Protein AF-A0A117S7V1-F1 (afdb_monomer_lite)

Secondary structure (DSSP, 8-state):
-EEEETTEEEE--PPPPPTTPPP------STTHHHHHHHHHHHHSPTT----HHHHHHHS--HHHHHHHHHHHHHHHHHH-TTS-S--HHHHIIIII-TT-----HHHHHH-HHHHHHHHHHHHHHHIIIIIHHHHHTT--S-----------

Sequence (153 aa):
MVIAAPSGRHRLLVRAQSAGARSGYFVAADAHLEMRLAAIARYHEPKGRSSCVVGRQVLRPTDYQQHRLVLFLRILDRLADPEKPHPALRNIAMDVVYPKSQFGRAIEWKSSSERRRTQRLVNEAKHLMRTGYRELLKGRAGGSGCMDDRGQS

Radius of gyration: 21.6 Å; chains: 1; bounding box: 61×32×61 Å

Foldseek 3Di:
DWDQDPLGIDDDDDDDDDPPDDDDDDADPDPLRVLVVLSVVSVPDPPPDPPDPPSCLLQDPDPVLVVLLVLLVLLVCVCVDPVDPRDDLVNSLCVGVNVPDDQDDPVSCVPDPSSVVSVVSPVVSVCCVPPVVVCSVSSNRDDPPPPPPPDDD

Structure (mmCIF, N/CA/C/O backbone):
data_AF-A0A117S7V1-F1
#
_entry.id   AF-A0A117S7V1-F1
#
loop_
_atom_site.group_PDB
_atom_site.id
_atom_site.type_symbol
_atom_site.label_atom_id
_atom_site.label_alt_id
_atom_site.label_comp_id
_atom_site.label_asym_id
_atom_site.label_entity_id
_atom_site.label_seq_id
_atom_site.pdbx_PDB_ins_code
_atom_site.Cartn_x
_atom_site.Cartn_y
_atom_site.Cartn_z
_atom_site.occupancy
_atom_site.B_iso_or_equiv
_atom_site.auth_seq_id
_atom_site.auth_comp_id
_atom_site.auth_asym_id
_atom_site.auth_atom_id
_atom_site.pdbx_PDB_model_num
ATOM 1 N N . MET A 1 1 ? -18.072 -6.424 11.802 1.00 83.62 1 MET A N 1
ATOM 2 C CA . MET A 1 1 ? -18.712 -5.262 11.146 1.00 83.62 1 MET A CA 1
ATOM 3 C C . MET A 1 1 ? -17.646 -4.362 10.523 1.00 83.62 1 MET A C 1
ATOM 5 O O . MET A 1 1 ? -16.580 -4.219 11.114 1.00 83.62 1 MET A O 1
ATOM 9 N N . VAL A 1 2 ? -17.891 -3.782 9.341 1.00 83.62 2 VAL A N 1
ATOM 10 C CA . VAL A 1 2 ? -16.987 -2.799 8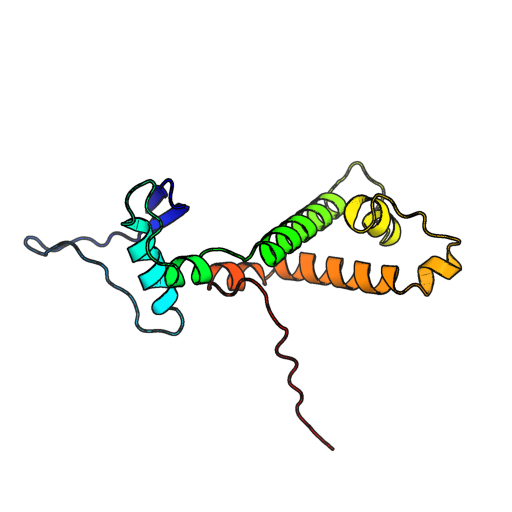.705 1.00 83.62 2 VAL A CA 1
ATOM 11 C C . VAL A 1 2 ? -17.700 -1.455 8.635 1.00 83.62 2 VAL A C 1
ATOM 13 O O . VAL A 1 2 ? -18.799 -1.384 8.099 1.00 83.62 2 VAL A O 1
ATOM 16 N N . ILE A 1 3 ? -17.076 -0.407 9.166 1.00 81.56 3 ILE A N 1
ATOM 17 C CA . ILE A 1 3 ? -17.608 0.957 9.162 1.00 81.56 3 ILE A CA 1
ATOM 18 C C . ILE A 1 3 ? -16.722 1.811 8.261 1.00 81.56 3 ILE A C 1
ATOM 20 O O . ILE A 1 3 ? -15.509 1.893 8.467 1.00 81.56 3 ILE A O 1
ATOM 24 N N . ALA A 1 4 ? -17.319 2.457 7.264 1.00 80.06 4 ALA A N 1
ATOM 25 C CA . ALA A 1 4 ? -16.653 3.497 6.495 1.00 80.06 4 ALA A CA 1
ATOM 26 C C . ALA A 1 4 ? -16.897 4.847 7.181 1.00 80.06 4 ALA A C 1
ATOM 28 O O . ALA A 1 4 ? -18.019 5.341 7.209 1.00 80.06 4 ALA A O 1
ATOM 29 N N . ALA A 1 5 ? -15.844 5.431 7.745 1.00 71.12 5 ALA A N 1
ATOM 30 C CA . ALA A 1 5 ? -15.853 6.793 8.261 1.00 71.12 5 ALA A CA 1
ATOM 31 C C . ALA A 1 5 ? -15.020 7.694 7.332 1.00 71.12 5 ALA A C 1
ATOM 33 O O . ALA A 1 5 ? -14.149 7.191 6.617 1.00 71.12 5 ALA A O 1
ATOM 34 N N . PRO A 1 6 ? -15.196 9.027 7.363 1.00 67.94 6 PRO A N 1
ATOM 35 C CA . PRO A 1 6 ? -14.315 9.940 6.627 1.00 67.94 6 PRO A CA 1
ATOM 36 C C . PRO A 1 6 ? -12.840 9.812 7.032 1.00 67.94 6 PRO A C 1
ATOM 38 O O . PRO A 1 6 ? -11.945 10.074 6.231 1.00 67.94 6 PRO A O 1
ATOM 41 N N . SER A 1 7 ? -12.569 9.375 8.267 1.00 67.00 7 SER A N 1
ATOM 42 C CA . SER A 1 7 ? -11.216 9.086 8.739 1.00 67.00 7 SER A CA 1
ATOM 43 C C . SER A 1 7 ? -10.634 7.800 8.129 1.00 67.00 7 SER A C 1
ATOM 45 O O . SER A 1 7 ? -9.412 7.652 8.074 1.00 67.00 7 SER A O 1
ATOM 47 N N . GLY A 1 8 ? -11.462 6.903 7.597 1.00 74.12 8 GLY A N 1
ATOM 48 C CA . GLY A 1 8 ? -11.049 5.663 6.947 1.00 74.12 8 GLY A CA 1
ATOM 49 C C . GLY A 1 8 ? -12.025 4.515 7.201 1.00 74.12 8 GLY A C 1
ATOM 50 O O . GLY A 1 8 ? -13.016 4.645 7.923 1.00 74.12 8 GLY A O 1
ATOM 51 N N . ARG A 1 9 ? -11.731 3.353 6.610 1.00 81.56 9 ARG A N 1
ATOM 52 C CA . ARG A 1 9 ? -12.468 2.112 6.884 1.00 81.56 9 ARG A CA 1
ATOM 53 C C . ARG A 1 9 ? -11.938 1.457 8.158 1.00 81.56 9 ARG A C 1
ATOM 55 O O . ARG A 1 9 ? -10.753 1.152 8.238 1.00 81.56 9 ARG A O 1
ATOM 62 N N . HIS A 1 10 ? -12.829 1.189 9.106 1.00 83.19 10 HIS A N 1
ATOM 63 C CA . HIS A 1 10 ? -12.531 0.529 10.376 1.00 83.19 10 HIS A CA 1
ATOM 64 C C . HIS A 1 10 ? -13.263 -0.815 10.445 1.00 83.19 10 HIS A C 1
ATOM 66 O O . HIS A 1 10 ? -14.407 -0.935 10.003 1.00 83.19 10 HIS A O 1
ATOM 72 N N . ARG A 1 11 ? -12.606 -1.848 10.984 1.00 85.38 11 ARG A N 1
ATOM 73 C CA . ARG A 1 11 ? -13.215 -3.166 11.214 1.00 85.38 11 ARG A CA 1
ATOM 74 C C . ARG A 1 11 ? -13.389 -3.378 12.711 1.00 85.38 11 ARG A C 1
ATOM 76 O O . ARG A 1 11 ? -12.403 -3.386 13.437 1.00 85.38 11 ARG A O 1
ATOM 83 N N . LEU A 1 12 ? -14.632 -3.568 13.147 1.00 85.19 12 LEU A N 1
ATOM 84 C CA . LEU A 1 12 ? -14.983 -3.829 14.541 1.00 85.19 12 LEU A CA 1
ATOM 85 C C . LEU A 1 12 ? -15.522 -5.252 14.681 1.00 85.19 12 LEU A C 1
ATOM 87 O O . LEU A 1 12 ? -16.430 -5.663 13.947 1.00 85.19 12 LEU A O 1
ATOM 91 N N . LEU A 1 13 ? -14.969 -5.995 15.637 1.00 87.06 13 LEU A N 1
ATOM 92 C CA . LEU A 1 13 ? -15.541 -7.248 16.111 1.00 87.06 13 LEU A CA 1
ATOM 93 C C . LEU A 1 13 ? -16.396 -6.931 17.339 1.00 87.06 13 LEU A C 1
ATOM 95 O O . LEU A 1 13 ? -15.861 -6.628 18.402 1.00 87.06 13 LEU A O 1
ATOM 99 N N . VAL A 1 14 ? -17.717 -6.969 17.173 1.00 84.81 14 VAL A N 1
ATOM 100 C CA . VAL A 1 14 ? -18.665 -6.746 18.270 1.00 84.81 14 VAL A CA 1
ATOM 101 C C . VAL A 1 14 ? -18.837 -8.066 19.010 1.00 84.81 14 VAL A C 1
ATOM 103 O O . VAL A 1 14 ? -19.130 -9.085 18.386 1.00 84.81 14 VAL A O 1
ATOM 106 N N . ARG A 1 15 ? -18.623 -8.056 20.325 1.00 83.38 15 ARG A N 1
ATOM 107 C CA . ARG A 1 15 ? -18.915 -9.198 21.194 1.00 83.38 15 ARG A CA 1
ATOM 108 C C . ARG A 1 15 ? -20.225 -8.944 21.924 1.00 83.38 15 ARG A C 1
ATOM 110 O O . ARG A 1 15 ? -20.516 -7.799 22.263 1.00 83.38 15 ARG A O 1
ATOM 117 N N . ALA A 1 16 ? -20.998 -10.006 22.146 1.00 79.31 16 ALA A N 1
ATOM 118 C CA . ALA A 1 16 ? -22.201 -9.922 22.959 1.00 79.31 16 ALA A CA 1
ATOM 119 C C . ALA A 1 16 ? -21.829 -9.395 24.351 1.00 79.31 16 ALA A C 1
ATOM 121 O O . ALA A 1 16 ? -20.880 -9.873 24.974 1.00 79.31 16 ALA A O 1
ATOM 122 N N . GLN A 1 17 ? -22.554 -8.375 24.790 1.00 75.00 17 GLN A N 1
ATOM 123 C CA . GLN A 1 17 ? -22.382 -7.763 26.098 1.00 75.00 17 GLN A CA 1
ATOM 124 C C . GLN A 1 17 ? -23.335 -8.419 27.095 1.00 75.00 17 GLN A C 1
ATOM 126 O O . GLN A 1 17 ? -24.508 -8.627 26.787 1.00 75.00 17 GLN A O 1
ATOM 131 N N . SER A 1 18 ? -22.846 -8.720 28.296 1.00 74.00 18 SER A N 1
ATOM 132 C CA . SER A 1 18 ? -23.715 -9.093 29.413 1.00 74.00 18 SER A CA 1
ATOM 133 C C . SER A 1 18 ? -24.584 -7.896 29.808 1.00 74.00 18 SER A C 1
ATOM 135 O O . SER A 1 18 ? -24.138 -6.745 29.727 1.00 74.00 18 SER A O 1
ATOM 137 N N . ALA A 1 19 ? -25.822 -8.150 30.236 1.00 75.12 19 ALA A N 1
ATOM 138 C CA . ALA A 1 19 ? -26.726 -7.097 30.692 1.00 75.12 19 ALA A CA 1
ATOM 139 C C . ALA A 1 19 ? -26.057 -6.252 31.797 1.00 75.12 19 ALA A C 1
ATOM 141 O O . ALA A 1 19 ? -25.523 -6.795 32.761 1.00 75.12 19 ALA A O 1
ATOM 142 N N . GLY A 1 20 ? -26.044 -4.926 31.624 1.00 73.62 20 GLY A N 1
ATOM 143 C CA . GLY A 1 20 ? -25.430 -3.973 32.561 1.00 73.62 20 GLY A CA 1
ATOM 144 C C . GLY A 1 20 ? -23.955 -3.626 32.307 1.00 73.62 20 GLY A C 1
ATOM 145 O O . GLY A 1 20 ? -23.432 -2.721 32.956 1.00 73.62 20 GLY A O 1
ATOM 146 N N . ALA A 1 21 ? -23.273 -4.275 31.355 1.00 74.25 21 ALA A N 1
ATOM 147 C CA . ALA A 1 21 ? -21.889 -3.933 31.023 1.00 74.25 21 ALA A CA 1
ATOM 148 C C . ALA A 1 21 ? -21.792 -2.607 30.243 1.00 74.25 21 ALA A C 1
ATOM 150 O O . ALA A 1 21 ? -22.535 -2.372 29.287 1.00 74.25 21 ALA A O 1
ATOM 151 N N . ARG A 1 22 ? -20.835 -1.747 30.622 1.00 75.31 22 ARG A N 1
ATOM 152 C CA . ARG A 1 22 ? -20.485 -0.543 29.850 1.00 75.31 22 ARG A CA 1
ATOM 153 C C . ARG A 1 22 ? -19.804 -0.943 28.540 1.00 75.31 22 ARG A C 1
ATOM 155 O O . ARG A 1 22 ? -18.907 -1.783 28.542 1.00 75.31 22 ARG A O 1
ATOM 162 N N . SER A 1 23 ? -20.189 -0.304 27.437 1.00 80.06 23 SER A N 1
ATOM 163 C CA . SER A 1 23 ? -19.528 -0.489 26.143 1.00 80.06 23 SER A CA 1
ATOM 164 C C . SER A 1 23 ? -18.076 -0.011 26.205 1.00 80.06 23 SER A C 1
ATOM 166 O O . SER A 1 23 ? -17.797 1.084 26.692 1.00 80.06 23 SER A O 1
ATOM 168 N N . GLY A 1 24 ? -17.153 -0.819 25.688 1.00 85.88 24 GLY A N 1
ATOM 169 C CA . GLY A 1 24 ? -15.726 -0.509 25.673 1.00 85.88 24 GLY A CA 1
ATOM 170 C C . GLY A 1 24 ? -14.966 -1.315 24.624 1.00 85.88 24 GLY A C 1
ATOM 171 O O . GLY A 1 24 ? -15.533 -2.173 23.945 1.00 85.88 24 GLY A O 1
ATOM 172 N N . TYR A 1 25 ? -13.671 -1.032 24.489 1.00 87.69 25 TYR A N 1
ATOM 173 C CA . TYR A 1 25 ? -12.779 -1.762 23.591 1.00 87.69 25 TYR A CA 1
ATOM 174 C C . TYR A 1 25 ? -11.948 -2.778 24.367 1.00 87.69 25 TYR A C 1
ATOM 176 O O . TYR A 1 25 ? -11.359 -2.453 25.394 1.00 87.69 25 TYR A O 1
ATOM 184 N N . PHE A 1 26 ? -11.845 -3.991 23.829 1.00 88.62 26 PHE A N 1
ATOM 185 C CA . PHE A 1 26 ? -10.851 -4.968 24.256 1.00 88.62 26 PHE A CA 1
ATOM 186 C C . PHE A 1 26 ? -9.709 -4.979 23.238 1.00 88.62 26 PHE A C 1
ATOM 188 O O . PHE A 1 26 ? -9.923 -5.309 22.068 1.00 88.62 26 PHE A O 1
ATOM 195 N N . VAL A 1 27 ? -8.505 -4.601 23.668 1.00 88.69 27 VAL A N 1
ATOM 196 C CA . VAL A 1 27 ? -7.312 -4.534 22.816 1.00 88.69 27 VAL A CA 1
ATOM 197 C C . VAL A 1 27 ? -6.241 -5.444 23.398 1.00 88.69 27 VAL A C 1
ATOM 199 O O . VAL A 1 27 ? -5.902 -5.333 24.571 1.00 88.69 27 VAL A O 1
ATOM 202 N N . ALA A 1 28 ? -5.707 -6.349 22.578 1.00 88.69 28 ALA A N 1
ATOM 203 C CA . ALA A 1 28 ? -4.599 -7.203 22.987 1.00 88.69 28 ALA A CA 1
ATOM 204 C C . ALA A 1 28 ? -3.307 -6.382 23.135 1.00 88.69 28 ALA A C 1
ATOM 206 O O . ALA A 1 28 ? -2.954 -5.614 22.233 1.00 88.69 28 ALA A O 1
ATOM 207 N N . ALA A 1 29 ? -2.603 -6.587 24.249 1.00 90.06 29 ALA A N 1
ATOM 208 C CA . ALA A 1 29 ? -1.297 -6.000 24.529 1.00 90.06 29 ALA A CA 1
ATOM 209 C C . ALA A 1 29 ? -0.181 -6.809 23.843 1.00 90.06 29 ALA A C 1
ATOM 211 O O . ALA A 1 29 ? 0.503 -7.611 24.468 1.00 90.06 29 ALA A O 1
ATOM 212 N N . ASP A 1 30 ? -0.036 -6.633 22.531 1.00 88.38 30 ASP A N 1
ATOM 213 C CA . ASP A 1 30 ? 1.016 -7.255 21.723 1.00 88.38 30 ASP A CA 1
ATOM 214 C C . ASP A 1 30 ? 1.816 -6.195 20.939 1.00 88.38 30 ASP A C 1
ATOM 216 O O . ASP A 1 30 ? 1.639 -4.988 21.123 1.00 88.38 30 ASP A O 1
ATOM 220 N N . ALA A 1 31 ? 2.664 -6.638 20.006 1.00 85.62 31 ALA A N 1
ATOM 221 C CA . ALA A 1 31 ? 3.477 -5.772 19.146 1.00 85.62 31 ALA A CA 1
ATOM 222 C C . ALA A 1 31 ? 2.678 -4.788 18.257 1.00 85.62 31 ALA A C 1
ATOM 224 O O . ALA A 1 31 ? 3.271 -3.973 17.549 1.00 85.62 31 ALA A O 1
ATOM 225 N N . HIS A 1 32 ? 1.346 -4.868 18.243 1.00 84.25 32 HIS A N 1
ATOM 226 C CA . HIS A 1 32 ? 0.445 -4.027 17.458 1.00 84.25 32 HIS A CA 1
ATOM 227 C C . HIS A 1 32 ? -0.491 -3.171 18.328 1.00 84.25 32 HIS A C 1
ATOM 229 O O . HIS A 1 32 ? -1.416 -2.555 17.790 1.00 84.25 32 HIS A O 1
ATOM 235 N N . LEU A 1 33 ? -0.265 -3.115 19.647 1.00 85.81 33 LEU A N 1
ATOM 236 C CA . LEU A 1 33 ? -1.064 -2.327 20.590 1.00 85.81 33 LEU A CA 1
ATOM 237 C C . LEU A 1 33 ? -1.174 -0.855 20.164 1.00 85.81 33 LEU A C 1
ATOM 239 O O . LEU A 1 33 ? -2.285 -0.369 19.963 1.00 85.81 33 LEU A O 1
ATOM 243 N N . GLU A 1 34 ? -0.043 -0.184 19.932 1.00 83.06 34 GLU A N 1
ATOM 244 C CA . GLU A 1 34 ? 0.001 1.243 19.567 1.00 83.06 34 GLU A CA 1
ATOM 245 C C . GLU A 1 34 ? -0.810 1.559 18.309 1.00 83.06 34 GLU A C 1
ATOM 247 O O . GLU A 1 34 ? -1.569 2.525 18.255 1.00 83.06 34 GLU A O 1
ATOM 252 N N . MET A 1 35 ? -0.722 0.696 17.297 1.00 83.94 35 MET A N 1
ATOM 253 C CA . MET A 1 35 ? -1.486 0.868 16.066 1.00 83.94 35 MET A CA 1
ATOM 254 C C . MET A 1 35 ? -2.991 0.670 16.293 1.00 83.94 35 MET A C 1
ATOM 256 O O . MET A 1 35 ? -3.799 1.398 15.712 1.00 83.94 35 MET A O 1
ATOM 260 N N . ARG A 1 36 ? -3.392 -0.260 17.168 1.00 86.19 36 ARG A N 1
ATOM 261 C CA . ARG A 1 36 ? -4.805 -0.435 17.532 1.00 86.19 36 ARG A CA 1
ATOM 262 C C . ARG A 1 36 ? -5.344 0.737 18.342 1.00 86.19 36 ARG A C 1
ATOM 264 O O . ARG A 1 36 ? -6.458 1.178 18.064 1.00 86.19 36 ARG A O 1
ATOM 271 N N . LEU A 1 37 ? -4.562 1.280 19.272 1.00 86.62 37 LEU A N 1
ATOM 272 C CA . LEU A 1 37 ? -4.928 2.489 20.011 1.00 86.62 37 LEU A CA 1
ATOM 273 C C . LEU A 1 37 ? -5.048 3.695 19.073 1.00 86.62 37 LEU A C 1
ATOM 275 O O . LEU A 1 37 ? -6.053 4.404 19.121 1.00 86.62 37 LEU A O 1
ATOM 279 N N . ALA A 1 38 ? -4.102 3.872 18.147 1.00 83.25 38 ALA A N 1
ATOM 280 C CA . ALA A 1 38 ? -4.176 4.908 17.120 1.00 83.25 38 ALA A CA 1
ATOM 281 C C . ALA A 1 38 ? -5.424 4.755 16.234 1.00 83.25 38 ALA A C 1
ATOM 283 O O . ALA A 1 38 ? -6.083 5.746 15.916 1.00 83.25 38 ALA A O 1
ATOM 284 N N . ALA A 1 39 ? -5.779 3.525 15.845 1.00 82.69 39 ALA A N 1
ATOM 285 C CA . ALA A 1 39 ? -6.971 3.256 15.042 1.00 82.69 39 ALA A CA 1
ATOM 286 C C . ALA A 1 39 ? -8.268 3.578 15.805 1.00 82.69 39 ALA A C 1
ATOM 288 O O . ALA A 1 39 ? -9.190 4.143 15.220 1.00 82.69 39 ALA A O 1
ATOM 289 N N . ILE A 1 40 ? -8.330 3.273 17.105 1.00 85.88 40 ILE A N 1
ATOM 290 C CA . ILE A 1 40 ? -9.462 3.641 17.970 1.00 85.88 40 ILE A CA 1
ATOM 291 C C . ILE A 1 40 ? -9.551 5.163 18.112 1.00 85.88 40 ILE A C 1
ATOM 293 O O . ILE A 1 40 ? -10.622 5.731 17.910 1.00 85.88 40 ILE A O 1
ATOM 297 N N . ALA A 1 41 ? -8.434 5.841 18.386 1.00 83.75 41 ALA A N 1
ATOM 298 C CA . ALA A 1 41 ? -8.401 7.299 18.478 1.00 83.75 41 ALA A CA 1
ATOM 299 C C . ALA A 1 41 ? -8.901 7.948 17.176 1.00 83.75 41 ALA A C 1
ATOM 301 O O . ALA A 1 41 ? -9.777 8.808 17.201 1.00 83.75 41 ALA A O 1
ATOM 302 N N . ARG A 1 42 ? -8.428 7.458 16.023 1.00 79.44 42 ARG A N 1
ATOM 303 C CA . ARG A 1 42 ? -8.841 7.920 14.691 1.00 79.44 42 ARG A CA 1
ATOM 304 C C . ARG A 1 42 ? -10.307 7.629 14.359 1.00 79.44 42 ARG A C 1
ATOM 306 O O . ARG A 1 42 ? -10.928 8.387 13.610 1.00 79.44 42 ARG A O 1
ATOM 313 N N . TYR A 1 43 ? -10.865 6.542 14.880 1.00 81.19 43 TYR A N 1
ATOM 314 C CA . TYR A 1 43 ? -12.291 6.247 14.751 1.00 81.19 43 TYR A CA 1
ATOM 315 C C . TYR A 1 43 ? -13.149 7.297 15.476 1.00 81.19 43 TYR A C 1
ATOM 317 O O . TYR A 1 43 ? -14.215 7.659 14.981 1.00 81.19 43 TYR A O 1
ATOM 325 N N . HIS A 1 44 ? -12.657 7.823 16.602 1.00 82.12 44 HIS A N 1
ATOM 326 C CA . HIS A 1 44 ? -13.328 8.852 17.397 1.00 82.12 44 HIS A CA 1
ATOM 327 C C . HIS A 1 44 ? -12.967 10.297 17.016 1.00 82.12 44 HIS A C 1
ATOM 329 O O . HIS A 1 44 ? -13.612 11.219 17.517 1.00 82.12 44 HIS A O 1
ATOM 335 N N . GLU A 1 45 ? -11.979 10.525 16.140 1.00 76.88 45 GLU A N 1
ATOM 336 C CA . GLU A 1 45 ? -11.621 11.876 15.691 1.00 76.88 45 GLU A CA 1
ATOM 337 C C . GLU A 1 45 ? -12.832 12.565 15.022 1.00 76.88 45 GLU A C 1
ATOM 339 O O . GLU A 1 45 ? -13.394 12.039 14.051 1.00 76.88 45 GLU A O 1
ATOM 344 N N . PRO A 1 46 ? -13.235 13.762 15.496 1.00 68.19 46 PRO A N 1
ATOM 345 C CA . PRO A 1 46 ? -14.293 14.538 14.864 1.00 68.19 46 PRO A CA 1
ATOM 346 C C . PRO A 1 46 ? -13.946 14.852 13.406 1.00 68.19 46 PRO A C 1
ATOM 348 O O . PRO A 1 46 ? -12.794 15.152 13.075 1.00 68.19 46 PRO A O 1
ATOM 351 N N . LYS A 1 47 ? -14.951 14.849 12.520 1.00 66.25 47 LYS A N 1
ATOM 352 C CA . LYS A 1 47 ? -14.750 15.240 11.116 1.00 66.25 47 LYS A CA 1
ATOM 353 C C . LYS A 1 47 ? -14.070 16.617 11.054 1.00 66.25 47 LYS A C 1
ATOM 355 O O . LYS A 1 47 ? -14.569 17.581 11.623 1.00 66.25 47 LYS A O 1
ATOM 360 N N . GLY A 1 48 ? -12.937 16.701 10.354 1.00 58.75 48 GLY A N 1
ATOM 361 C CA . GLY A 1 48 ? -12.220 17.959 10.112 1.00 58.75 48 GLY A CA 1
ATOM 362 C C . GLY A 1 48 ? -11.188 18.365 11.171 1.00 58.75 48 GLY A C 1
ATOM 363 O O . GLY A 1 48 ? -10.463 19.327 10.941 1.00 58.75 48 GLY A O 1
ATOM 364 N N . ARG A 1 49 ? -11.046 17.632 12.285 1.00 56.88 49 ARG A N 1
ATOM 365 C CA . ARG A 1 49 ? -9.956 17.843 13.254 1.00 56.88 49 ARG A CA 1
ATOM 366 C C . ARG A 1 49 ? -9.040 16.625 13.277 1.00 56.88 49 ARG A C 1
ATOM 368 O O . ARG A 1 49 ? -9.371 15.609 13.872 1.00 56.88 49 ARG A O 1
ATOM 375 N N . SER A 1 50 ? -7.883 16.728 12.624 1.00 55.75 50 SER A N 1
ATOM 376 C CA . SER A 1 50 ? -6.805 15.746 12.786 1.00 55.75 50 SER A CA 1
ATOM 377 C C . SER A 1 50 ? -5.918 16.246 13.922 1.00 55.75 50 SER A C 1
ATOM 379 O O . SER A 1 50 ? -5.160 17.190 13.718 1.00 55.75 50 SER A O 1
ATOM 381 N N . SER A 1 51 ? -6.077 15.699 15.128 1.00 53.66 51 SER A N 1
ATOM 382 C CA . SER A 1 51 ? -5.402 16.239 16.318 1.00 53.66 51 SER A CA 1
ATOM 383 C C . SER A 1 51 ? -4.231 15.375 16.786 1.00 53.66 51 SER A C 1
ATOM 385 O O . SER A 1 51 ? -3.376 15.881 17.509 1.00 53.66 51 SER A O 1
ATOM 387 N N . CYS A 1 52 ? -4.124 14.112 16.353 1.00 53.72 52 CYS A N 1
ATOM 388 C CA . CYS A 1 52 ? -2.997 13.257 16.731 1.00 53.72 52 CYS A CA 1
ATOM 389 C C . CYS A 1 52 ? -1.984 13.080 15.580 1.00 53.72 52 CYS A C 1
ATOM 391 O O . CYS A 1 52 ? -2.135 12.247 14.685 1.00 53.72 52 CYS A O 1
ATOM 393 N N . VAL A 1 53 ? -0.897 13.861 15.608 1.00 55.94 53 VAL A N 1
ATOM 394 C CA . VAL A 1 53 ? 0.221 13.733 14.645 1.00 55.94 53 VAL A CA 1
ATOM 395 C C . VAL A 1 53 ? 0.839 12.327 14.701 1.00 55.94 53 VAL A C 1
ATOM 397 O O . VAL A 1 53 ? 1.136 11.745 13.659 1.00 55.94 53 VAL A O 1
ATOM 400 N N . VAL A 1 54 ? 0.938 11.748 15.903 1.00 54.97 54 VAL A N 1
ATOM 401 C CA . VAL A 1 54 ? 1.519 10.415 16.145 1.00 54.97 54 VAL A CA 1
ATOM 402 C C . VAL A 1 54 ? 0.657 9.302 15.532 1.00 54.97 54 VAL A C 1
ATOM 404 O O . VAL A 1 54 ? 1.155 8.486 14.759 1.00 54.97 54 VAL A O 1
ATOM 407 N N . GLY A 1 55 ? -0.661 9.313 15.769 1.00 58.44 55 GLY A N 1
ATOM 408 C CA . GLY A 1 55 ? -1.579 8.334 15.170 1.00 58.44 55 GLY A CA 1
ATOM 409 C C . GLY A 1 55 ? -1.682 8.464 13.647 1.00 58.44 55 GLY A C 1
ATOM 410 O O . GLY A 1 55 ? -1.861 7.472 12.939 1.00 58.44 55 GLY A O 1
ATOM 411 N N . ARG A 1 56 ? -1.503 9.680 13.111 1.00 60.16 56 ARG A N 1
ATOM 412 C CA . ARG A 1 56 ? -1.496 9.934 11.665 1.00 60.16 56 ARG A CA 1
ATOM 413 C C . ARG A 1 56 ? -0.297 9.289 10.967 1.00 60.16 56 ARG A C 1
ATOM 415 O O . ARG A 1 56 ? -0.494 8.758 9.881 1.00 60.16 56 ARG A O 1
ATOM 422 N N . GLN A 1 57 ? 0.894 9.301 11.569 1.00 62.31 57 GLN A N 1
ATOM 423 C CA . GLN A 1 57 ? 2.096 8.683 10.987 1.00 62.31 57 GLN A CA 1
ATOM 424 C C . GLN A 1 57 ? 2.038 7.149 10.995 1.00 62.31 57 GLN A C 1
ATOM 426 O O . GLN A 1 57 ? 2.469 6.518 10.037 1.00 62.31 57 GLN A O 1
ATOM 431 N N . VAL A 1 58 ? 1.451 6.547 12.034 1.00 67.31 58 VAL A N 1
ATOM 432 C CA . VAL A 1 58 ? 1.299 5.081 12.131 1.00 67.31 58 VAL A CA 1
ATOM 433 C C . VAL A 1 58 ? 0.268 4.545 11.131 1.00 67.31 58 VAL A C 1
ATOM 435 O O . VAL A 1 58 ? 0.391 3.427 10.634 1.00 67.31 58 VAL A O 1
ATOM 438 N N . LEU A 1 59 ? -0.766 5.335 10.826 1.00 70.81 59 LEU A N 1
ATOM 439 C CA . LEU A 1 59 ? -1.907 4.890 10.019 1.00 70.81 59 LEU A CA 1
ATOM 440 C C . LEU A 1 59 ? -1.887 5.383 8.573 1.00 70.81 59 LEU A C 1
ATOM 442 O O . LEU A 1 59 ? -2.671 4.891 7.757 1.00 70.81 59 LEU A O 1
ATOM 446 N N . ARG A 1 60 ? -1.048 6.371 8.239 1.00 74.12 60 ARG A N 1
ATOM 447 C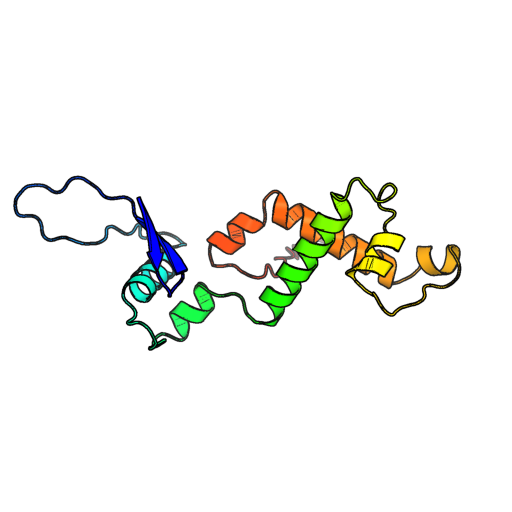 CA . ARG A 1 60 ? -0.947 6.900 6.878 1.00 74.12 60 ARG A CA 1
ATOM 448 C C . ARG A 1 60 ? 0.483 6.816 6.358 1.00 74.12 60 ARG A C 1
ATOM 450 O O . ARG A 1 60 ? 1.382 7.349 7.002 1.00 74.12 60 ARG A O 1
ATOM 457 N N . PRO A 1 61 ? 0.686 6.234 5.164 1.00 78.94 61 PRO A N 1
ATOM 458 C CA . PRO A 1 61 ? 1.975 6.308 4.498 1.00 78.94 61 PRO A CA 1
ATOM 459 C C . PRO A 1 61 ? 2.376 7.765 4.242 1.00 78.94 61 PRO A C 1
ATOM 461 O O . PRO A 1 61 ? 1.520 8.606 3.944 1.00 78.94 61 PRO A O 1
ATOM 464 N N . THR A 1 62 ? 3.676 8.046 4.314 1.00 82.88 62 THR A N 1
ATOM 465 C CA . THR A 1 62 ? 4.248 9.338 3.898 1.00 82.88 62 THR A CA 1
ATOM 466 C C . THR A 1 62 ? 4.011 9.584 2.406 1.00 82.88 62 THR A C 1
ATOM 468 O O . THR A 1 62 ? 3.748 8.641 1.658 1.00 82.88 62 THR A O 1
ATOM 471 N N . ASP A 1 63 ? 4.146 10.824 1.934 1.00 86.00 63 ASP A N 1
ATOM 472 C CA . ASP A 1 63 ? 3.939 11.149 0.512 1.00 86.00 63 ASP A CA 1
ATOM 473 C C . ASP A 1 63 ? 4.863 10.336 -0.408 1.00 86.00 63 ASP A C 1
ATOM 475 O O . ASP A 1 63 ? 4.433 9.808 -1.434 1.00 86.00 63 ASP A O 1
ATOM 479 N N . TYR A 1 64 ? 6.118 10.130 0.010 1.00 87.12 64 TYR A N 1
ATOM 480 C CA . TYR A 1 64 ? 7.056 9.254 -0.693 1.00 87.12 64 TYR A CA 1
ATOM 481 C C . TYR A 1 64 ? 6.558 7.802 -0.757 1.00 87.12 64 TYR A C 1
ATOM 483 O O . TYR A 1 64 ? 6.594 7.170 -1.815 1.00 87.12 64 TYR A O 1
ATOM 491 N N . GLN A 1 65 ? 6.068 7.263 0.363 1.00 86.69 65 GLN A N 1
ATOM 492 C CA . GLN A 1 65 ? 5.535 5.902 0.418 1.00 86.69 65 GLN A CA 1
ATOM 493 C C . GLN A 1 65 ? 4.266 5.764 -0.424 1.00 86.69 65 GLN A C 1
ATOM 495 O O . GLN A 1 65 ? 4.129 4.779 -1.142 1.00 86.69 65 GLN A O 1
ATOM 500 N N . GLN A 1 66 ? 3.368 6.752 -0.391 1.00 89.56 66 GLN A N 1
ATOM 501 C CA . GLN A 1 66 ? 2.174 6.792 -1.236 1.00 89.56 66 GLN A CA 1
ATOM 502 C C . GLN A 1 66 ? 2.549 6.774 -2.713 1.00 89.56 66 GLN A C 1
ATOM 504 O O . GLN A 1 66 ? 2.069 5.921 -3.456 1.00 89.56 66 GLN A O 1
ATOM 509 N N . HIS A 1 67 ? 3.459 7.657 -3.128 1.00 91.44 67 HIS A N 1
ATOM 510 C CA . HIS A 1 67 ? 3.944 7.697 -4.502 1.00 91.44 67 HIS A CA 1
ATOM 511 C C . HIS A 1 67 ? 4.558 6.353 -4.922 1.00 91.44 67 HIS A C 1
ATOM 513 O O . HIS A 1 67 ? 4.265 5.835 -6.000 1.00 91.44 67 HIS A O 1
ATOM 519 N N . ARG A 1 68 ? 5.371 5.741 -4.053 1.00 92.25 68 ARG A N 1
ATOM 520 C CA . ARG A 1 68 ? 5.980 4.429 -4.312 1.00 92.25 68 ARG A CA 1
ATOM 521 C C . ARG A 1 68 ? 4.940 3.307 -4.414 1.00 92.25 68 ARG A C 1
ATOM 523 O O . ARG A 1 68 ? 5.053 2.465 -5.298 1.00 92.25 68 ARG A O 1
ATOM 530 N N . LEU A 1 69 ? 3.916 3.308 -3.562 1.00 92.31 69 LEU A N 1
ATOM 531 C CA . LEU A 1 69 ? 2.809 2.349 -3.623 1.00 92.31 69 LEU A CA 1
ATOM 532 C C . LEU A 1 69 ? 2.010 2.494 -4.922 1.00 92.31 69 LEU A C 1
ATOM 534 O O . LEU A 1 69 ? 1.731 1.495 -5.578 1.00 92.31 69 LEU A O 1
ATOM 538 N N . VAL A 1 70 ? 1.705 3.728 -5.331 1.00 94.38 70 VAL A N 1
ATOM 539 C CA . VAL A 1 70 ? 1.042 4.009 -6.614 1.00 94.38 70 VAL A CA 1
ATOM 540 C C . VAL A 1 70 ? 1.889 3.515 -7.787 1.00 94.38 70 VAL A C 1
ATOM 542 O O . VAL A 1 70 ? 1.356 2.907 -8.713 1.00 94.38 70 VAL A O 1
ATOM 545 N N . LEU A 1 71 ? 3.209 3.716 -7.745 1.00 95.31 71 LEU A N 1
ATOM 546 C CA . LEU A 1 71 ? 4.119 3.192 -8.763 1.00 95.31 71 LEU A CA 1
ATOM 547 C C . LEU A 1 71 ? 4.068 1.659 -8.840 1.00 95.31 71 LEU A C 1
ATOM 549 O O . LEU A 1 71 ? 4.002 1.110 -9.937 1.00 95.31 71 LEU A O 1
ATOM 553 N N . PHE A 1 72 ? 4.065 0.962 -7.702 1.00 95.25 72 PHE A N 1
ATOM 554 C CA . PHE A 1 72 ? 3.948 -0.497 -7.687 1.00 95.25 72 PHE A CA 1
ATOM 555 C C . PHE A 1 72 ? 2.623 -0.988 -8.259 1.00 95.25 72 PHE A C 1
ATOM 557 O O . PHE A 1 72 ? 2.636 -1.944 -9.029 1.00 95.25 72 PHE A O 1
ATOM 564 N N . LEU A 1 73 ? 1.508 -0.324 -7.939 1.00 94.88 73 LEU A N 1
ATOM 565 C CA . LEU A 1 73 ? 0.209 -0.649 -8.531 1.00 94.88 73 LEU A CA 1
ATOM 566 C C . LEU A 1 73 ? 0.253 -0.506 -10.054 1.00 94.88 73 LEU A C 1
ATOM 568 O O . LEU A 1 73 ? -0.042 -1.465 -10.751 1.00 94.88 73 LEU A O 1
ATOM 572 N N . ARG A 1 74 ? 0.776 0.610 -10.575 1.00 95.44 74 ARG A N 1
ATOM 573 C CA . ARG A 1 74 ? 0.931 0.808 -12.028 1.00 95.44 74 ARG A CA 1
ATOM 574 C C . ARG A 1 74 ? 1.801 -0.260 -12.694 1.00 95.44 74 ARG A C 1
ATOM 576 O O . ARG A 1 74 ? 1.523 -0.669 -13.818 1.00 95.44 74 ARG A O 1
ATOM 583 N N . ILE A 1 75 ? 2.864 -0.712 -12.023 1.00 95.00 75 ILE A N 1
ATOM 584 C CA . ILE A 1 75 ? 3.705 -1.813 -12.514 1.00 95.00 75 ILE A CA 1
ATOM 585 C C . ILE A 1 75 ? 2.903 -3.119 -12.570 1.00 95.00 75 ILE A C 1
ATOM 587 O O . ILE A 1 75 ? 3.003 -3.842 -13.558 1.00 95.00 75 ILE A O 1
ATOM 591 N N . LEU A 1 76 ? 2.131 -3.431 -11.526 1.00 94.00 76 LEU A N 1
ATOM 592 C CA . LEU A 1 76 ? 1.301 -4.637 -11.468 1.00 94.00 76 LEU A CA 1
ATOM 593 C C . LEU A 1 76 ? 0.194 -4.608 -12.524 1.00 94.00 76 LEU A C 1
ATOM 595 O O . LEU A 1 76 ? 0.032 -5.597 -13.232 1.00 94.00 76 LEU A O 1
ATOM 599 N N . ASP A 1 77 ? -0.480 -3.472 -12.690 1.00 93.62 77 ASP A N 1
ATOM 600 C CA . ASP A 1 77 ? -1.501 -3.274 -13.719 1.00 93.62 77 ASP A CA 1
ATOM 601 C C . ASP A 1 77 ? -0.901 -3.506 -15.109 1.00 93.62 77 ASP A C 1
ATOM 603 O O . ASP A 1 77 ? -1.421 -4.286 -15.899 1.00 93.62 77 ASP A O 1
ATOM 607 N N . ARG A 1 78 ? 0.278 -2.929 -15.381 1.00 92.88 78 ARG A N 1
ATOM 608 C CA . ARG A 1 78 ? 0.986 -3.128 -16.652 1.00 92.88 78 ARG A CA 1
ATOM 609 C C . ARG A 1 78 ? 1.416 -4.578 -16.890 1.00 92.88 78 ARG A C 1
ATOM 611 O O . ARG A 1 78 ? 1.525 -4.990 -18.046 1.00 92.88 78 ARG A O 1
ATOM 618 N N . LEU A 1 79 ? 1.734 -5.320 -15.830 1.00 91.38 79 LEU A N 1
ATOM 619 C CA . LEU A 1 79 ? 2.095 -6.737 -15.904 1.00 91.38 79 LEU A CA 1
ATOM 620 C C . LEU A 1 79 ? 0.881 -7.641 -16.148 1.00 91.38 79 LEU A C 1
ATOM 622 O O . LEU A 1 79 ? 1.052 -8.706 -16.736 1.00 91.38 79 LEU A O 1
ATOM 626 N N . ALA A 1 80 ? -0.292 -7.242 -15.657 1.00 90.44 80 ALA A N 1
ATOM 627 C CA . ALA A 1 80 ? -1.545 -7.981 -15.777 1.00 90.44 80 ALA A CA 1
ATOM 628 C C . ALA A 1 80 ? -2.343 -7.631 -17.044 1.00 90.44 80 ALA A C 1
ATOM 630 O O . ALA A 1 80 ? -3.277 -8.353 -17.374 1.00 90.44 80 ALA A O 1
ATOM 631 N N . ASP A 1 81 ? -1.981 -6.543 -17.728 1.00 89.56 81 ASP A N 1
ATOM 632 C CA . ASP A 1 81 ? -2.620 -6.049 -18.949 1.00 89.56 81 ASP A CA 1
ATOM 633 C C . ASP A 1 81 ? -2.560 -7.090 -20.092 1.00 89.56 81 ASP A C 1
ATOM 635 O O . ASP A 1 81 ? -1.468 -7.341 -20.620 1.00 89.56 81 ASP A O 1
ATOM 639 N N . PRO A 1 82 ? -3.701 -7.701 -20.474 1.00 82.50 82 PRO A N 1
ATOM 640 C CA . PRO A 1 82 ? -3.747 -8.750 -21.491 1.00 82.50 82 PRO A CA 1
ATOM 641 C C . PRO A 1 82 ? -3.623 -8.205 -22.921 1.00 82.50 82 PRO A C 1
ATOM 643 O O . PRO A 1 82 ? -3.230 -8.949 -23.815 1.00 82.50 82 PRO A O 1
ATOM 646 N N . GLU A 1 83 ? -3.917 -6.918 -23.138 1.00 84.31 83 GLU A N 1
ATOM 647 C CA . GLU A 1 83 ? -3.881 -6.273 -24.460 1.00 84.31 83 GLU A CA 1
ATOM 648 C C . GLU A 1 83 ? -2.451 -5.972 -24.913 1.00 84.31 83 GLU A C 1
ATOM 650 O O . GLU A 1 83 ? -2.177 -5.710 -26.087 1.00 84.31 83 GLU A O 1
ATOM 655 N N . LYS A 1 84 ? -1.501 -5.991 -23.975 1.00 78.50 84 LYS A N 1
ATOM 656 C CA . LYS A 1 84 ? -0.105 -5.693 -24.264 1.00 78.50 84 LYS A CA 1
ATOM 657 C C . LYS A 1 84 ? 0.708 -6.978 -24.435 1.00 78.50 84 LYS A C 1
ATOM 659 O O . LYS A 1 84 ? 0.548 -7.919 -23.660 1.00 78.50 84 LYS A O 1
ATOM 664 N N . PRO A 1 85 ? 1.674 -7.002 -25.378 1.00 74.38 85 PRO A N 1
ATOM 665 C CA . PRO A 1 85 ? 2.574 -8.138 -25.541 1.00 74.38 85 PRO A CA 1
ATOM 666 C C . PRO A 1 85 ? 3.270 -8.469 -24.221 1.00 74.38 85 PRO A C 1
ATOM 668 O O . PRO A 1 85 ? 3.540 -7.554 -23.427 1.00 74.38 85 PRO A O 1
ATOM 671 N N . HIS A 1 86 ? 3.602 -9.755 -24.030 1.00 65.12 86 HIS A N 1
ATOM 672 C CA . HIS A 1 86 ? 4.207 -10.269 -22.800 1.00 65.12 86 HIS A CA 1
ATOM 673 C C . HIS A 1 86 ? 5.278 -9.294 -22.285 1.00 65.12 86 HIS A C 1
ATOM 675 O O . HIS A 1 86 ? 6.186 -8.930 -23.044 1.00 65.12 86 HIS A O 1
ATOM 681 N N . PRO A 1 87 ? 5.150 -8.786 -21.045 1.00 67.75 87 PRO A N 1
ATOM 682 C CA . PRO A 1 87 ? 5.818 -7.560 -20.643 1.00 67.75 87 PRO A CA 1
ATOM 683 C C . PRO A 1 87 ? 7.326 -7.780 -20.536 1.00 67.75 87 PRO A C 1
ATOM 685 O O . PRO A 1 87 ? 7.860 -8.199 -19.509 1.00 67.75 87 PRO A O 1
ATOM 688 N N . ALA A 1 88 ? 8.042 -7.451 -21.609 1.00 82.25 88 ALA A N 1
ATOM 689 C CA . ALA A 1 88 ? 9.481 -7.304 -21.560 1.00 82.25 88 ALA A CA 1
ATOM 690 C C . ALA A 1 88 ? 9.809 -6.204 -20.544 1.00 82.25 88 ALA A C 1
ATOM 692 O O . ALA A 1 88 ? 9.212 -5.128 -20.564 1.00 82.25 88 ALA A O 1
ATOM 693 N N . LEU A 1 89 ? 10.796 -6.443 -19.679 1.00 89.25 89 LEU A N 1
ATOM 694 C CA . LEU A 1 89 ? 11.195 -5.503 -18.624 1.00 89.25 89 LEU A CA 1
ATOM 695 C C . LEU A 1 89 ? 11.454 -4.075 -19.146 1.00 89.25 89 LEU A C 1
ATOM 697 O O . LEU A 1 89 ? 11.212 -3.099 -18.441 1.00 89.25 89 LEU A O 1
ATOM 701 N N . ARG A 1 90 ? 11.911 -3.957 -20.399 1.00 87.88 90 ARG A N 1
ATOM 702 C CA . ARG A 1 90 ? 12.106 -2.678 -21.097 1.00 87.88 90 ARG A CA 1
ATOM 703 C C . ARG A 1 90 ? 10.799 -1.914 -21.303 1.00 87.88 90 ARG A C 1
ATOM 705 O O . ARG A 1 90 ? 10.768 -0.714 -21.075 1.00 87.88 90 ARG A O 1
ATOM 712 N N . ASN A 1 91 ? 9.726 -2.605 -21.672 1.00 89.00 91 ASN A N 1
ATOM 713 C CA . ASN A 1 91 ? 8.420 -1.993 -21.898 1.00 89.00 91 ASN A CA 1
ATOM 714 C C . ASN A 1 91 ? 7.828 -1.488 -20.580 1.00 89.00 91 ASN A C 1
ATOM 716 O O . ASN A 1 91 ? 7.256 -0.413 -20.548 1.00 89.00 91 ASN A O 1
ATOM 720 N N . ILE A 1 92 ? 8.028 -2.205 -19.468 1.00 91.56 92 ILE A N 1
ATOM 721 C CA . ILE A 1 92 ? 7.627 -1.716 -18.135 1.00 91.56 92 ILE A CA 1
ATOM 722 C C . ILE A 1 92 ? 8.411 -0.450 -17.770 1.00 91.56 92 ILE A C 1
ATOM 724 O O . ILE A 1 92 ? 7.850 0.508 -17.237 1.00 91.56 92 ILE A O 1
ATOM 728 N N . ALA A 1 93 ? 9.715 -0.439 -18.057 1.00 91.56 93 ALA A N 1
ATOM 729 C CA . ALA A 1 93 ? 10.554 0.722 -17.803 1.00 91.56 93 ALA A CA 1
ATOM 730 C C . ALA A 1 93 ? 10.073 1.938 -18.597 1.00 91.56 93 ALA A C 1
ATOM 732 O O . ALA A 1 93 ? 9.941 3.004 -18.013 1.00 91.56 93 ALA A O 1
ATOM 733 N N . MET A 1 94 ? 9.765 1.767 -19.884 1.00 90.00 94 MET A N 1
ATOM 734 C CA . MET A 1 94 ? 9.256 2.840 -20.740 1.00 90.00 94 MET A CA 1
ATOM 735 C C . MET A 1 94 ? 7.848 3.268 -20.344 1.00 90.00 94 MET A C 1
ATOM 737 O O . MET A 1 94 ? 7.619 4.445 -20.148 1.00 90.00 94 MET A O 1
ATOM 741 N N . ASP A 1 95 ? 6.914 2.343 -20.159 1.00 90.31 95 ASP A N 1
ATOM 742 C CA . ASP A 1 95 ? 5.507 2.691 -19.951 1.00 90.31 95 ASP A CA 1
ATOM 743 C C . ASP A 1 95 ? 5.242 3.283 -18.557 1.00 90.31 95 ASP A C 1
ATOM 745 O O . ASP A 1 95 ? 4.306 4.063 -18.385 1.00 90.31 95 ASP A O 1
ATOM 749 N N . VAL A 1 96 ? 6.025 2.886 -17.543 1.00 92.44 96 VAL A N 1
ATOM 750 C CA . VAL A 1 96 ? 5.690 3.147 -16.132 1.00 92.44 96 VAL A CA 1
ATOM 751 C C . VAL A 1 96 ? 6.797 3.869 -15.369 1.00 92.44 96 VAL A C 1
ATOM 753 O O . VAL A 1 96 ? 6.525 4.865 -14.700 1.00 92.44 96 VAL A O 1
ATOM 756 N N . VAL A 1 97 ? 8.035 3.369 -15.415 1.00 90.56 97 VAL A N 1
ATOM 757 C CA . VAL A 1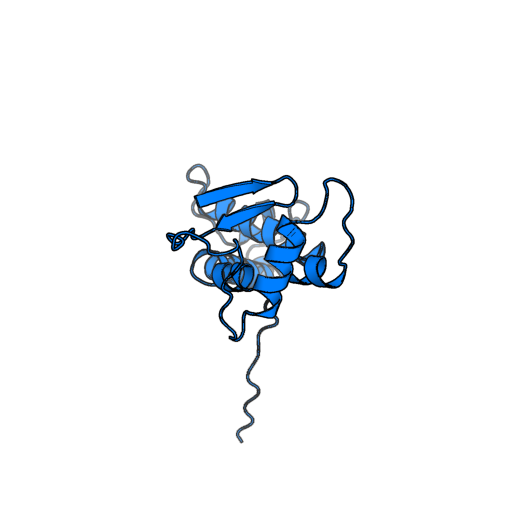 97 ? 9.119 3.873 -14.543 1.00 90.56 97 VAL A CA 1
ATOM 758 C C . VAL A 1 97 ? 9.755 5.148 -15.107 1.00 90.56 97 VAL A C 1
ATOM 760 O O . VAL A 1 97 ? 10.113 6.051 -14.355 1.00 90.56 97 VAL A O 1
ATOM 763 N N . TYR A 1 98 ? 9.868 5.225 -16.430 1.00 91.06 98 TYR A N 1
ATOM 764 C CA . TYR A 1 98 ? 10.555 6.268 -17.180 1.00 91.06 98 TYR A CA 1
ATOM 765 C C . TYR A 1 98 ? 9.757 6.672 -18.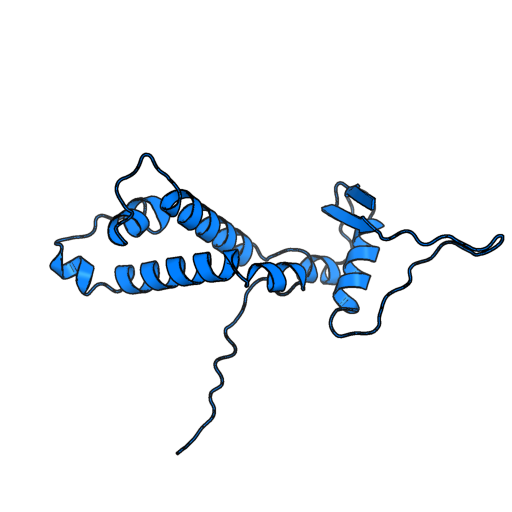440 1.00 91.06 98 TYR A C 1
ATOM 767 O O . TYR A 1 98 ? 10.276 6.574 -19.554 1.00 91.06 98 TYR A O 1
ATOM 775 N N . PRO A 1 99 ? 8.515 7.178 -18.291 1.00 84.75 99 PRO A N 1
ATOM 776 C CA . PRO A 1 99 ? 7.600 7.483 -19.405 1.00 84.75 99 PRO A CA 1
ATOM 777 C C . PRO A 1 99 ? 8.109 8.505 -20.421 1.00 84.75 99 PRO A C 1
ATOM 779 O O . PRO A 1 99 ? 7.570 8.604 -21.517 1.00 84.75 99 PRO A O 1
ATOM 782 N N . LYS A 1 100 ? 9.139 9.277 -20.071 1.00 86.00 100 LYS A N 1
ATOM 783 C CA . LYS A 1 100 ? 9.723 10.315 -20.931 1.00 86.00 100 LYS A CA 1
ATOM 784 C C . LYS A 1 100 ? 11.132 9.970 -21.415 1.00 86.00 100 LYS A C 1
ATOM 786 O O . LYS A 1 100 ? 11.772 10.802 -22.049 1.00 86.00 100 LYS A O 1
ATOM 791 N N . SER A 1 101 ? 11.640 8.783 -21.091 1.00 81.56 101 SER A N 1
ATOM 792 C CA . SER A 1 101 ? 13.005 8.391 -21.433 1.00 81.56 101 SER A CA 1
ATOM 793 C C . SER A 1 101 ? 13.035 7.557 -22.704 1.00 81.56 101 SER A C 1
ATOM 795 O O . SER A 1 101 ? 12.257 6.620 -22.877 1.00 81.56 101 SER A O 1
ATOM 797 N N . GLN A 1 102 ? 13.994 7.865 -23.572 1.00 77.25 102 GLN A N 1
ATOM 798 C CA . GLN A 1 102 ? 14.338 7.016 -24.702 1.00 77.25 102 GLN A CA 1
ATOM 799 C C . GLN A 1 102 ? 15.534 6.154 -24.306 1.00 77.25 102 GLN A C 1
ATOM 801 O O . GLN A 1 102 ? 16.615 6.664 -24.025 1.00 77.25 102 GLN A O 1
ATOM 806 N N . PHE A 1 103 ? 15.336 4.839 -24.242 1.00 78.38 103 PHE A N 1
ATOM 807 C CA . PHE A 1 103 ? 16.446 3.911 -24.040 1.00 78.38 103 PHE A CA 1
ATOM 808 C C . PHE A 1 103 ? 17.116 3.630 -25.378 1.00 78.38 103 PHE A C 1
ATOM 810 O O . PHE A 1 103 ? 16.420 3.293 -26.339 1.00 78.38 103 PHE A O 1
ATOM 817 N N . GLY A 1 104 ? 18.447 3.708 -25.403 1.00 73.88 104 GLY A N 1
ATOM 818 C CA . GLY A 1 104 ? 19.272 3.413 -26.572 1.00 73.88 104 GLY A CA 1
ATOM 819 C C . GLY A 1 104 ? 19.220 1.949 -27.030 1.00 73.88 104 GLY A C 1
ATOM 820 O O . GLY A 1 104 ? 18.228 1.231 -26.832 1.00 73.88 104 GLY A O 1
ATOM 821 N N . ARG A 1 105 ? 20.289 1.489 -27.687 1.00 81.06 105 ARG A N 1
ATOM 822 C CA . ARG A 1 105 ? 20.335 0.166 -28.334 1.00 81.06 105 ARG A CA 1
ATOM 823 C C . ARG A 1 105 ? 20.110 -0.965 -27.323 1.00 81.06 105 ARG A C 1
ATOM 825 O O . ARG A 1 105 ? 20.346 -0.833 -26.124 1.00 81.06 105 ARG A O 1
ATOM 832 N N . ALA A 1 106 ? 19.688 -2.133 -27.810 1.00 78.69 106 ALA A N 1
ATOM 833 C CA . ALA A 1 106 ? 19.365 -3.281 -26.955 1.00 78.69 106 ALA A CA 1
ATOM 834 C C . ALA A 1 106 ? 20.517 -3.702 -26.015 1.00 78.69 106 ALA A C 1
ATOM 836 O O . ALA A 1 106 ? 20.256 -4.182 -24.912 1.00 78.69 106 ALA A O 1
ATOM 837 N N . ILE A 1 107 ? 21.772 -3.518 -26.439 1.00 77.69 107 ILE A N 1
ATOM 838 C CA . ILE A 1 107 ? 22.970 -3.810 -25.638 1.00 77.69 107 ILE A CA 1
ATOM 839 C C . ILE A 1 107 ? 23.125 -2.798 -24.498 1.00 77.69 107 ILE A C 1
ATOM 841 O O . ILE A 1 107 ? 23.279 -3.206 -23.351 1.00 77.69 107 ILE A O 1
ATOM 845 N N . GLU A 1 108 ? 22.985 -1.506 -24.792 1.00 79.81 108 GLU A N 1
ATOM 846 C CA . GLU A 1 108 ? 23.038 -0.425 -23.799 1.00 79.81 108 GLU A CA 1
ATOM 847 C C . GLU A 1 108 ? 21.943 -0.600 -22.741 1.00 79.81 108 GLU A C 1
ATOM 849 O O . GLU A 1 108 ? 22.197 -0.483 -21.548 1.00 79.81 108 GLU A O 1
ATOM 854 N N . TRP A 1 109 ? 20.732 -0.993 -23.152 1.00 84.69 109 TRP A N 1
ATOM 855 C CA . TRP A 1 109 ? 19.662 -1.345 -22.217 1.00 84.69 109 TRP A CA 1
ATOM 856 C C . TRP A 1 109 ? 20.013 -2.547 -21.324 1.00 84.69 109 TRP A C 1
ATOM 858 O O . TRP A 1 109 ? 19.662 -2.570 -20.145 1.00 84.69 109 TRP A O 1
ATOM 868 N N . LYS A 1 110 ? 20.661 -3.584 -21.866 1.00 81.69 110 LYS A N 1
ATOM 869 C CA . LYS A 1 110 ? 20.970 -4.807 -21.106 1.00 81.69 110 LYS A CA 1
ATOM 870 C C . LYS A 1 110 ? 21.967 -4.552 -19.973 1.00 81.69 110 LYS A C 1
ATOM 872 O O . LYS A 1 110 ? 21.819 -5.177 -18.924 1.00 81.69 110 LYS A O 1
ATOM 877 N N . SER A 1 111 ? 22.923 -3.644 -20.157 1.00 80.06 111 SER A N 1
ATOM 878 C CA . SER A 1 111 ? 23.912 -3.270 -19.136 1.00 80.06 111 SER A CA 1
ATOM 879 C C . SER A 1 111 ? 23.495 -2.071 -18.269 1.00 80.06 111 SER A C 1
ATOM 881 O O . SER A 1 111 ? 24.190 -1.744 -17.303 1.00 80.06 111 SER A O 1
ATOM 883 N N . SER A 1 112 ? 22.353 -1.437 -18.555 1.00 85.56 112 SER A N 1
ATOM 884 C CA . SER A 1 112 ? 21.957 -0.187 -17.906 1.00 85.56 112 SER A CA 1
ATOM 885 C C . SER A 1 112 ? 21.612 -0.332 -16.418 1.00 85.56 112 SER A C 1
ATOM 887 O O . SER A 1 112 ? 21.167 -1.374 -15.912 1.00 85.56 112 SER A O 1
ATOM 889 N N . SER A 1 113 ? 21.798 0.764 -15.681 1.00 88.00 113 SER A N 1
ATOM 890 C CA . SER A 1 113 ? 21.376 0.874 -14.280 1.00 88.00 113 SER A CA 1
ATOM 891 C C . SER A 1 113 ? 19.844 0.855 -14.152 1.00 88.00 113 SER A C 1
ATOM 893 O O . SER A 1 113 ? 19.282 0.297 -13.206 1.00 88.00 113 SER A O 1
ATOM 895 N N . GLU A 1 114 ? 19.170 1.384 -15.168 1.00 90.50 114 GLU A N 1
ATOM 896 C CA . GLU A 1 114 ? 17.733 1.537 -15.327 1.00 90.50 114 GLU A CA 1
ATOM 897 C C . GLU A 1 114 ? 17.056 0.178 -15.445 1.00 90.50 114 GLU A C 1
ATOM 899 O O . GLU A 1 114 ? 16.019 -0.049 -14.818 1.00 90.50 114 GLU A O 1
ATOM 904 N N . ARG A 1 115 ? 17.677 -0.773 -16.152 1.00 91.81 115 ARG A N 1
ATOM 905 C CA . ARG A 1 115 ? 17.214 -2.161 -16.197 1.00 91.81 115 ARG A CA 1
ATOM 906 C C . ARG A 1 115 ? 17.231 -2.790 -14.810 1.00 91.81 115 ARG A C 1
ATOM 908 O O . ARG A 1 115 ? 16.213 -3.324 -14.373 1.00 91.81 115 ARG A O 1
ATOM 915 N N . ARG A 1 116 ? 18.359 -2.710 -14.093 1.00 93.62 116 ARG A N 1
ATOM 916 C CA . ARG A 1 116 ? 18.492 -3.270 -12.733 1.00 93.62 116 ARG A CA 1
ATOM 917 C C . ARG A 1 116 ? 17.517 -2.616 -11.757 1.00 93.62 116 ARG A C 1
ATOM 919 O O . ARG A 1 116 ? 16.912 -3.304 -10.937 1.00 93.62 116 ARG A O 1
ATOM 926 N N . ARG A 1 117 ? 17.327 -1.297 -11.844 1.00 93.50 117 ARG A N 1
ATOM 927 C CA . ARG A 1 117 ? 16.345 -0.569 -11.029 1.00 93.50 117 ARG A CA 1
ATOM 928 C C . ARG A 1 117 ? 14.916 -1.001 -11.349 1.00 93.50 117 ARG A C 1
ATOM 930 O O . ARG A 1 117 ? 14.165 -1.287 -10.423 1.00 93.50 117 ARG A O 1
ATOM 937 N N . THR A 1 118 ? 14.564 -1.124 -12.625 1.00 94.38 118 THR A N 1
ATOM 938 C CA . THR A 1 118 ? 13.231 -1.582 -13.042 1.00 94.38 118 THR A CA 1
ATOM 939 C C . THR A 1 118 ? 12.975 -3.015 -12.586 1.00 94.38 118 THR A C 1
ATOM 941 O O . THR A 1 118 ? 11.914 -3.299 -12.042 1.00 94.38 118 THR A O 1
ATOM 944 N N . GLN A 1 119 ? 13.963 -3.908 -12.711 1.00 94.56 119 GLN A N 1
ATOM 945 C CA . GLN A 1 119 ? 13.850 -5.280 -12.211 1.00 94.56 119 GLN A CA 1
ATOM 946 C C . GLN A 1 119 ? 13.590 -5.311 -10.704 1.00 94.56 119 GLN A C 1
ATOM 948 O O . GLN A 1 119 ? 12.710 -6.043 -10.251 1.00 94.56 119 GLN A O 1
ATOM 953 N N . ARG A 1 120 ? 14.327 -4.504 -9.928 1.00 95.44 120 ARG A N 1
ATOM 954 C CA . ARG A 1 120 ? 14.106 -4.382 -8.482 1.00 95.44 120 ARG A CA 1
ATOM 955 C C . ARG A 1 120 ? 12.693 -3.891 -8.173 1.00 95.44 120 ARG A C 1
ATOM 957 O O . ARG A 1 120 ? 12.009 -4.537 -7.391 1.00 95.44 120 ARG A O 1
ATOM 964 N N . LEU A 1 121 ? 12.221 -2.841 -8.845 1.00 95.50 121 LEU A N 1
ATOM 965 C CA . LEU A 1 121 ? 10.862 -2.319 -8.656 1.00 95.50 121 LEU A CA 1
ATOM 966 C C . LEU A 1 121 ? 9.780 -3.355 -8.993 1.00 95.50 121 LEU A C 1
ATOM 968 O O . LEU A 1 121 ? 8.809 -3.484 -8.255 1.00 95.50 121 LEU A O 1
ATOM 972 N N . VAL A 1 122 ? 9.956 -4.123 -10.070 1.00 95.25 122 VAL A N 1
ATOM 973 C CA . VAL A 1 122 ? 9.041 -5.217 -10.436 1.00 95.25 122 VAL A CA 1
ATOM 974 C C . VAL A 1 122 ? 9.020 -6.300 -9.359 1.00 95.25 122 VAL A C 1
ATOM 976 O O . VAL A 1 122 ? 7.948 -6.773 -8.980 1.00 95.25 122 VAL A O 1
ATOM 979 N N . ASN A 1 123 ? 10.188 -6.686 -8.845 1.00 95.31 123 ASN A N 1
ATOM 980 C CA . ASN A 1 123 ? 10.288 -7.689 -7.788 1.00 95.31 123 ASN A CA 1
ATOM 981 C C . ASN A 1 123 ? 9.638 -7.197 -6.488 1.00 95.31 123 ASN A C 1
ATOM 983 O O . ASN A 1 123 ? 8.874 -7.937 -5.871 1.00 95.31 123 ASN A O 1
ATOM 987 N N . GLU A 1 124 ? 9.884 -5.944 -6.107 1.00 94.56 124 GLU A N 1
ATOM 988 C CA . GLU A 1 124 ? 9.270 -5.312 -4.938 1.00 94.56 124 GLU A CA 1
ATOM 989 C C . GLU A 1 124 ? 7.747 -5.219 -5.074 1.00 94.56 124 GLU A C 1
ATOM 991 O O . GLU A 1 124 ? 7.032 -5.574 -4.140 1.00 94.56 124 GLU A O 1
ATOM 996 N N . ALA A 1 125 ? 7.235 -4.826 -6.244 1.00 94.62 125 ALA A N 1
ATOM 997 C CA . ALA A 1 125 ? 5.799 -4.762 -6.504 1.00 94.62 125 ALA A CA 1
ATOM 998 C C . ALA A 1 125 ? 5.137 -6.146 -6.373 1.00 94.62 125 ALA A C 1
ATOM 1000 O O . ALA A 1 125 ? 4.118 -6.299 -5.696 1.00 94.62 125 ALA A O 1
ATOM 1001 N N . LYS A 1 126 ? 5.753 -7.186 -6.955 1.00 94.44 126 LYS A N 1
ATOM 1002 C CA . LYS A 1 126 ? 5.284 -8.576 -6.828 1.00 94.44 126 LYS A CA 1
ATOM 1003 C C . LYS A 1 126 ? 5.331 -9.068 -5.382 1.00 94.44 126 LYS A C 1
ATOM 1005 O O . LYS A 1 126 ? 4.396 -9.730 -4.933 1.00 94.44 126 LYS A O 1
ATOM 1010 N N . HIS A 1 127 ? 6.397 -8.751 -4.648 1.00 93.31 127 HIS A N 1
ATOM 1011 C CA . HIS A 1 127 ? 6.517 -9.098 -3.234 1.00 93.31 127 HIS A CA 1
ATOM 1012 C C . HIS A 1 127 ? 5.425 -8.416 -2.403 1.00 93.31 127 HIS A C 1
ATOM 1014 O O . HIS A 1 127 ? 4.754 -9.075 -1.606 1.00 93.31 127 HIS A O 1
ATOM 1020 N N . LEU A 1 128 ? 5.190 -7.122 -2.638 1.00 91.38 128 LEU A N 1
ATOM 1021 C CA . LEU A 1 128 ? 4.144 -6.361 -1.966 1.00 91.38 128 LEU A CA 1
ATOM 1022 C C . LEU A 1 128 ? 2.765 -6.995 -2.182 1.00 91.38 128 LEU A C 1
ATOM 1024 O O . LEU A 1 128 ? 2.044 -7.213 -1.212 1.00 91.38 128 LEU A O 1
ATOM 1028 N N . MET A 1 129 ? 2.428 -7.348 -3.425 1.00 92.19 129 MET A N 1
ATOM 1029 C CA . MET A 1 129 ? 1.157 -7.990 -3.770 1.00 92.19 129 MET A CA 1
ATOM 1030 C C . MET A 1 129 ? 0.967 -9.341 -3.066 1.00 92.19 129 MET A C 1
ATOM 1032 O O . MET A 1 129 ? -0.116 -9.631 -2.566 1.00 92.19 129 MET A O 1
ATOM 1036 N N . ARG A 1 130 ? 2.009 -10.182 -3.024 1.00 90.31 130 ARG A N 1
ATOM 1037 C CA . ARG A 1 130 ? 1.898 -11.554 -2.499 1.00 90.31 130 ARG A CA 1
ATOM 1038 C C . ARG A 1 130 ? 1.869 -11.603 -0.976 1.00 90.31 130 ARG A C 1
ATOM 1040 O O . ARG A 1 130 ? 1.077 -12.347 -0.403 1.00 90.31 130 ARG A O 1
ATOM 1047 N N . THR A 1 131 ? 2.745 -10.849 -0.319 1.00 86.00 131 THR A N 1
ATOM 1048 C CA . THR A 1 131 ? 2.961 -10.967 1.133 1.00 86.00 131 THR A CA 1
ATOM 1049 C C . THR A 1 131 ? 3.204 -9.626 1.816 1.00 86.00 131 THR A C 1
ATOM 1051 O O . THR A 1 131 ? 2.750 -9.438 2.945 1.00 86.00 131 THR A O 1
ATOM 1054 N N . GLY A 1 132 ? 3.871 -8.682 1.147 1.00 83.12 132 GLY A N 1
ATOM 1055 C CA . GLY A 1 132 ? 4.303 -7.424 1.759 1.00 83.12 132 GLY A CA 1
ATOM 1056 C C . GLY A 1 132 ? 3.163 -6.484 2.166 1.00 83.12 132 GLY A C 1
ATOM 1057 O O . GLY A 1 132 ? 3.333 -5.693 3.089 1.00 83.12 132 GLY A O 1
ATOM 1058 N N . TYR A 1 133 ? 1.974 -6.591 1.563 1.00 84.88 133 TYR A N 1
ATOM 1059 C CA . TYR A 1 133 ? 0.814 -5.775 1.949 1.00 84.88 133 TYR A CA 1
ATOM 1060 C C . TYR A 1 133 ? 0.421 -5.962 3.424 1.00 84.88 133 TYR A C 1
ATOM 1062 O O . TYR A 1 133 ? -0.166 -5.064 4.026 1.00 84.88 133 TYR A O 1
ATOM 1070 N N . ARG A 1 134 ? 0.755 -7.109 4.037 1.00 84.69 134 ARG A N 1
ATOM 1071 C CA . ARG A 1 134 ? 0.493 -7.363 5.461 1.00 84.69 134 ARG A CA 1
ATOM 1072 C C . ARG A 1 134 ? 1.294 -6.434 6.367 1.00 84.69 134 ARG A C 1
ATOM 1074 O O . ARG A 1 134 ? 0.793 -6.065 7.422 1.00 84.69 134 ARG A O 1
ATOM 1081 N N . GLU A 1 135 ? 2.483 -6.009 5.951 1.00 82.56 135 GLU A N 1
ATOM 1082 C CA . GLU A 1 135 ? 3.270 -5.029 6.703 1.00 82.56 135 GLU A CA 1
ATOM 1083 C C . GLU A 1 135 ? 2.631 -3.634 6.637 1.00 82.56 135 GLU A C 1
ATOM 1085 O O . GLU A 1 135 ? 2.599 -2.934 7.648 1.00 82.56 135 GLU A O 1
ATOM 1090 N N . LEU A 1 136 ? 1.975 -3.279 5.521 1.00 80.12 136 LEU A N 1
ATOM 1091 C CA . LEU A 1 136 ? 1.164 -2.054 5.449 1.00 80.12 136 LEU A CA 1
ATOM 1092 C C . LEU A 1 136 ? 0.020 -2.080 6.471 1.00 80.12 136 LEU A C 1
ATOM 1094 O O . LEU A 1 136 ? -0.224 -1.090 7.154 1.00 80.12 136 LEU A O 1
ATOM 1098 N N . LEU A 1 137 ? -0.651 -3.228 6.617 1.00 79.25 137 LEU A N 1
ATOM 1099 C CA . LEU A 1 137 ? -1.714 -3.409 7.613 1.00 79.25 137 LEU A CA 1
ATOM 1100 C C . LEU A 1 137 ? -1.191 -3.373 9.052 1.00 79.25 137 LEU A C 1
ATOM 1102 O O . LEU A 1 137 ? -1.962 -3.100 9.966 1.00 79.25 137 LEU A O 1
ATOM 1106 N N . LYS A 1 138 ? 0.106 -3.626 9.248 1.00 78.25 138 LYS A N 1
ATOM 1107 C CA . LYS A 1 138 ? 0.794 -3.518 10.538 1.00 78.25 138 LYS A CA 1
ATOM 1108 C C . LYS A 1 138 ? 1.282 -2.096 10.851 1.00 78.25 138 LYS A C 1
ATOM 1110 O O . LYS A 1 138 ? 1.961 -1.908 11.855 1.00 78.2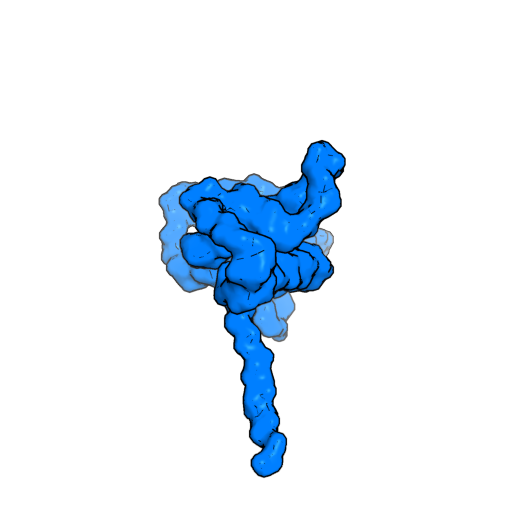5 138 LYS A O 1
ATOM 1115 N N . GLY A 1 139 ? 0.935 -1.101 10.028 1.00 70.19 139 GLY A N 1
ATOM 1116 C CA . GLY A 1 139 ? 1.425 0.274 10.180 1.00 70.19 139 GLY A CA 1
ATOM 1117 C C . GLY A 1 139 ? 2.896 0.431 9.786 1.00 70.19 139 GLY A C 1
ATOM 1118 O O . GLY A 1 139 ? 3.500 1.471 10.013 1.00 70.19 139 GLY A O 1
ATOM 1119 N N . ARG A 1 140 ? 3.487 -0.598 9.169 1.00 70.25 140 ARG A N 1
ATOM 1120 C CA . ARG A 1 140 ? 4.855 -0.600 8.649 1.00 70.25 140 ARG A CA 1
ATOM 1121 C C . ARG A 1 140 ? 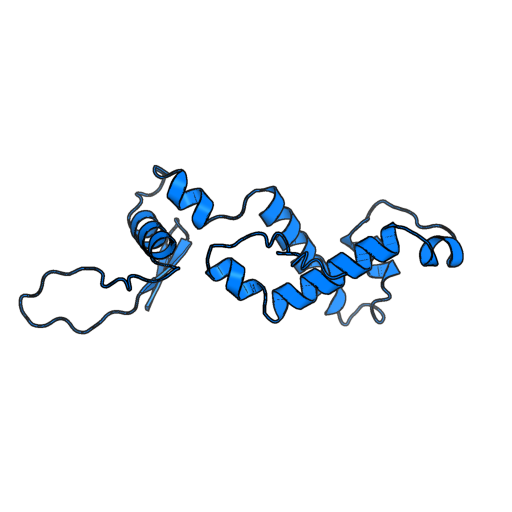4.797 -0.312 7.156 1.00 70.25 140 ARG A C 1
ATOM 1123 O O . ARG A 1 140 ? 5.095 -1.155 6.311 1.00 70.25 140 ARG A O 1
ATOM 1130 N N . ALA A 1 141 ? 4.334 0.887 6.818 1.00 57.47 141 ALA A N 1
ATOM 1131 C CA . ALA A 1 141 ? 4.464 1.381 5.460 1.00 57.47 141 ALA A CA 1
ATOM 1132 C C . ALA A 1 141 ? 5.933 1.741 5.231 1.00 57.47 141 ALA A C 1
ATOM 1134 O O . ALA A 1 141 ? 6.462 2.620 5.894 1.00 57.47 141 ALA A O 1
ATOM 1135 N N . GLY A 1 142 ? 6.603 1.035 4.322 1.00 51.41 142 GLY A N 1
ATOM 1136 C CA . GLY A 1 142 ? 8.013 1.260 4.008 1.00 51.41 142 GLY A CA 1
ATOM 1137 C C . GLY A 1 142 ? 8.940 0.322 4.770 1.00 51.41 142 GLY A C 1
ATOM 1138 O O . GLY A 1 142 ? 9.554 0.704 5.759 1.00 51.41 142 GLY A O 1
ATOM 1139 N N . GLY A 1 143 ? 9.079 -0.904 4.268 1.00 42.06 143 GLY A N 1
ATOM 1140 C CA . GLY A 1 143 ? 10.229 -1.722 4.621 1.00 42.06 143 GLY A CA 1
ATOM 1141 C C . GLY A 1 143 ? 11.503 -1.011 4.169 1.00 42.06 143 GLY A C 1
ATOM 1142 O O . GLY A 1 143 ? 11.812 -0.986 2.979 1.00 42.06 143 GLY A O 1
ATOM 1143 N N . SER A 1 144 ? 12.245 -0.448 5.117 1.00 41.12 144 SER A N 1
ATOM 1144 C CA . SER A 1 144 ? 13.693 -0.600 5.074 1.00 41.12 144 SER A CA 1
ATOM 1145 C C . SER A 1 144 ? 13.944 -2.096 5.205 1.00 41.12 144 SER A C 1
ATOM 1147 O O . SER A 1 144 ? 13.483 -2.716 6.165 1.00 41.12 144 SER A O 1
ATOM 1149 N N . GLY A 1 145 ? 14.592 -2.692 4.206 1.00 36.44 145 GLY A N 1
ATOM 1150 C CA . GLY A 1 145 ? 15.138 -4.028 4.365 1.00 36.44 145 GLY A CA 1
ATOM 1151 C C . GLY A 1 145 ? 15.998 -4.025 5.622 1.00 36.44 145 GLY A C 1
ATOM 1152 O O . GLY A 1 145 ? 16.938 -3.241 5.720 1.00 36.44 145 GLY A O 1
ATOM 1153 N N . CYS A 1 146 ? 15.646 -4.861 6.592 1.00 31.00 146 CYS A N 1
ATOM 1154 C CA . CYS A 1 146 ? 16.620 -5.306 7.570 1.00 31.00 146 CYS A CA 1
ATOM 1155 C C . CYS A 1 146 ? 17.532 -6.249 6.785 1.00 31.00 146 CYS A C 1
ATOM 1157 O O . CYS A 1 146 ? 17.195 -7.403 6.528 1.00 31.00 146 CYS A O 1
ATOM 1159 N N . MET A 1 147 ? 18.593 -5.668 6.234 1.00 34.75 147 MET A N 1
ATOM 1160 C CA . MET A 1 147 ? 19.736 -6.397 5.726 1.00 34.75 147 MET A CA 1
ATOM 1161 C C . MET A 1 147 ? 20.470 -6.850 6.987 1.00 34.75 147 MET A C 1
ATOM 1163 O O . MET A 1 147 ? 21.047 -6.027 7.692 1.00 34.75 147 MET A O 1
ATOM 1167 N N . ASP A 1 148 ? 20.314 -8.128 7.332 1.00 33.72 148 ASP A N 1
ATOM 1168 C CA . ASP A 1 148 ? 21.140 -8.793 8.336 1.00 33.72 148 ASP A CA 1
ATOM 1169 C C . ASP A 1 148 ? 22.588 -8.767 7.820 1.00 33.72 148 ASP A C 1
ATOM 1171 O O . ASP A 1 148 ? 23.003 -9.663 7.085 1.00 33.72 148 ASP A O 1
ATOM 1175 N N . ASP A 1 149 ? 23.364 -7.752 8.201 1.00 35.59 149 ASP A N 1
ATOM 1176 C CA . ASP A 1 149 ? 24.822 -7.863 8.242 1.00 35.59 149 ASP A CA 1
ATOM 1177 C C . ASP A 1 149 ? 25.173 -8.741 9.448 1.00 35.59 149 ASP A C 1
ATOM 1179 O O . ASP A 1 149 ? 25.534 -8.279 10.531 1.00 35.59 149 ASP A O 1
ATOM 1183 N N . ARG A 1 150 ? 25.032 -10.057 9.263 1.00 34.44 150 ARG A N 1
ATOM 1184 C CA . ARG A 1 150 ? 25.792 -11.012 10.061 1.00 34.44 150 ARG A CA 1
ATOM 1185 C C . ARG A 1 150 ? 27.185 -11.095 9.466 1.00 34.44 150 ARG A C 1
ATOM 1187 O O . ARG A 1 150 ? 27.405 -11.777 8.470 1.00 34.44 150 ARG A O 1
ATOM 1194 N N . GLY A 1 151 ? 28.107 -10.401 10.126 1.00 40.09 151 GLY A N 1
ATOM 1195 C CA . GLY A 1 151 ? 29.528 -10.675 10.021 1.00 40.09 151 GLY A CA 1
ATOM 1196 C C . GLY A 1 151 ? 29.819 -12.157 10.276 1.00 40.09 151 GLY A C 1
ATOM 1197 O O . GLY A 1 151 ? 29.297 -12.756 11.219 1.00 40.09 151 GLY A O 1
ATOM 1198 N N . GLN A 1 152 ? 30.610 -12.712 9.367 1.00 38.84 152 GLN A N 1
ATOM 1199 C CA . GLN A 1 152 ? 31.421 -13.933 9.404 1.00 38.84 152 GLN A CA 1
ATOM 1200 C C . GLN A 1 152 ? 32.087 -13.936 8.012 1.00 38.84 152 GLN A C 1
ATOM 1202 O O . GLN A 1 152 ? 31.375 -13.946 7.013 1.00 38.84 152 GLN A O 1
ATOM 1207 N N . SER A 1 153 ? 33.397 -13.768 7.849 1.00 38.06 153 SER A N 1
ATOM 1208 C CA . SER A 1 153 ? 34.537 -14.203 8.663 1.00 38.06 153 SER A CA 1
ATOM 1209 C C . SER A 1 153 ? 35.686 -13.200 8.636 1.00 38.06 153 SER A C 1
ATOM 1211 O O . SER A 1 153 ? 35.745 -12.397 7.679 1.00 38.06 153 SER A O 1
#

pLDDT: mean 78.85, std 15.61, range [31.0, 95.5]